Protein AF-A0A3L6SNG3-F1 (afdb_monomer)

Organism: Panicum miliaceum (NCBI:txid4540)

Radius of gyration: 25.59 Å; Cα contacts (8 Å, |Δi|>4): 144; chains: 1; bounding box: 70×50×55 Å

Foldseek 3Di:
DDPPDDVVVVVVVVVVVVVVPPPPPPPPWWWKKFQFAPPCCVPVVVVVVVVVPVWDKDFPDADPVRRITTIGGDPVCQVVLCPRPGGPDIDTDDDDDDDCPDDPVVVVQDDPNDGDPVVVVDPPDPDDDDDDDDPDDDCPDPVNAQVVHDDDDPDPDDPDCDPNPPDDGHD

Secondary structure (DSSP, 8-state):
----SHHHHHHHHHHHHHHHT-------EEEEEEEE-SS-TTSHHHHHHHHHTT--EEEEEEETTTTEEEEEEEGGGHHHHHHSTTEEEEEE--PPPP--S-SHHHHT-EETTEE-HHHHTS--SSS------SS---TTSGGG--TT----TT-------TT-TT-----

InterPro domains:
  IPR036852 Peptidase S8/S53 domain superfamily [G3DSA:3.40.50.200] (100-171)
  IPR036852 Peptidase S8/S53 domain superfamily [SSF52743] (62-147)
  IPR045051 Subtilisin-like protease [PTHR10795] (61-171)

Sequence (171 aa):
MGWRGAGRVFLLALVLLLALQTPAAADKKATALPFLSPFRLLDRHALRSIYACSINFRIMYEFSVIRGLALQIDEGVLTLLQRLPGVLRVIPGSLLRLRTTRSWEFLGLVENGRETPAWSSAKLDADTIIGNIDTGVWPESQSFQDDGLGVPTGWRGVCDRGSDPTFRCNK

Nearest PDB structures (foldseek):
  3a3n-assembly1_B  TM=7.405E-01  e=2.930E-02  Thermococcus kodakarensis
  3cnq-assembly1_P  TM=6.948E-01  e=6.904E-02  Bacillus amyloliquefaciens
  1spb-assembly1_P  TM=7.219E-01  e=1.273E-01  Bacillus amyloliquefaciens
  1scj-assembly1_B  TM=7.326E-01  e=1.439E-01  Bacillus subtilis
  3whi-assembly1_A  TM=7.546E-01  e=5.882E-01  Bacillus subtilis subsp. subtilis str. 168

Solvent-accessible surface area (backbone atoms only — not comparable to full-atom values): 11270 Å² total; per-residue (Å²): 137,85,88,86,64,63,70,63,55,51,50,51,52,49,53,50,51,54,65,68,60,57,73,80,66,63,74,78,50,42,34,36,37,40,30,50,42,92,70,67,69,87,36,72,62,54,52,43,52,54,67,68,41,93,61,70,66,43,82,76,46,76,40,76,93,75,38,30,38,34,31,40,28,46,60,89,47,55,70,57,54,57,67,37,88,49,40,75,46,66,44,77,62,74,91,82,76,90,80,89,86,68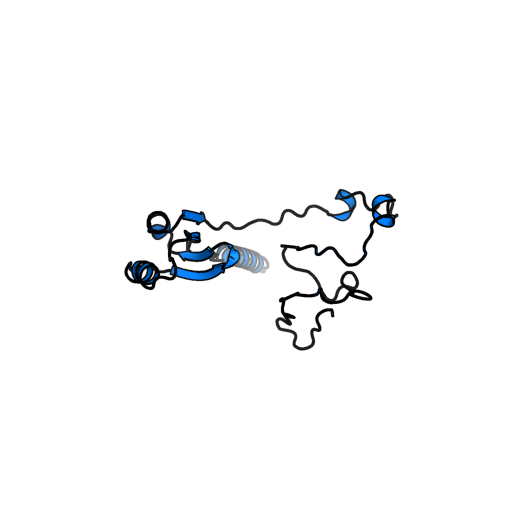,67,61,74,72,65,59,40,49,56,98,92,36,76,28,72,75,48,77,68,48,81,85,64,96,85,77,86,84,86,82,91,72,100,74,80,68,74,87,42,77,92,58,65,47,87,96,55,63,71,59,94,83,70,82,80,76,85,81,43,85,90,42,91,84,61,75,71,82,85

Mean predicted aligned error: 14.33 Å

pLDDT: mean 74.69, std 12.97, range [43.03, 89.62]

Structure (mmCIF, N/CA/C/O backbone):
data_AF-A0A3L6SNG3-F1
#
_entry.id   AF-A0A3L6SNG3-F1
#
loop_
_atom_site.group_PDB
_atom_site.id
_atom_site.type_symbol
_atom_site.label_atom_id
_atom_site.label_alt_id
_atom_site.label_comp_id
_atom_site.label_asym_id
_atom_site.label_entity_id
_atom_site.label_seq_id
_atom_site.pdbx_PDB_ins_code
_atom_site.Cartn_x
_atom_site.Cartn_y
_atom_site.Cartn_z
_atom_site.occupancy
_atom_site.B_iso_or_equiv
_atom_site.auth_seq_id
_atom_site.auth_comp_id
_atom_site.auth_asym_id
_atom_site.auth_atom_id
_atom_site.pdbx_PDB_model_num
ATOM 1 N N . MET A 1 1 ? 44.066 35.737 28.499 1.00 43.22 1 MET A N 1
ATOM 2 C CA . MET A 1 1 ? 43.764 34.386 27.974 1.00 43.22 1 MET A CA 1
ATOM 3 C C . MET A 1 1 ? 42.329 34.348 27.468 1.00 43.22 1 MET A C 1
ATOM 5 O O . MET A 1 1 ? 41.416 34.553 28.254 1.00 43.22 1 MET A O 1
ATOM 9 N N . GLY A 1 2 ? 42.131 34.166 26.160 1.00 46.47 2 GLY A N 1
ATOM 10 C CA . GLY A 1 2 ? 40.808 34.173 25.529 1.00 46.47 2 GLY A CA 1
ATOM 11 C C . GLY A 1 2 ? 40.109 32.816 25.622 1.00 46.47 2 GLY A C 1
ATOM 12 O O . GLY A 1 2 ? 40.636 31.810 25.153 1.00 46.47 2 GLY A O 1
ATOM 13 N N . TRP A 1 3 ? 38.906 32.805 26.195 1.00 47.78 3 TRP A N 1
ATOM 14 C CA . TRP A 1 3 ? 37.970 31.679 26.178 1.00 47.78 3 TRP A CA 1
ATOM 15 C C . TRP A 1 3 ? 37.492 31.404 24.739 1.00 47.78 3 TRP A C 1
ATOM 17 O O . TRP A 1 3 ? 36.483 31.938 24.290 1.00 47.78 3 TRP A O 1
ATOM 27 N N . ARG A 1 4 ? 38.230 30.580 23.985 1.00 54.00 4 ARG A N 1
ATOM 28 C CA . ARG A 1 4 ? 37.871 30.161 22.610 1.00 54.00 4 ARG A CA 1
ATOM 29 C C . ARG A 1 4 ? 37.284 28.741 22.511 1.00 54.00 4 ARG A C 1
ATOM 31 O O . ARG A 1 4 ? 37.159 28.219 21.411 1.00 54.00 4 ARG A O 1
ATOM 38 N N . GLY A 1 5 ? 36.902 28.115 23.630 1.00 55.78 5 GLY A N 1
ATOM 39 C CA . GLY A 1 5 ? 36.452 26.710 23.653 1.00 55.78 5 GLY A CA 1
ATOM 40 C C . GLY A 1 5 ? 35.002 26.454 24.085 1.00 55.78 5 GLY A C 1
ATOM 41 O O . GLY A 1 5 ? 34.424 25.447 23.690 1.00 55.78 5 GLY A O 1
ATOM 42 N N . ALA A 1 6 ? 34.385 27.352 24.859 1.00 55.81 6 ALA A N 1
ATOM 43 C CA . ALA A 1 6 ? 33.119 27.045 25.537 1.00 55.81 6 ALA A CA 1
ATOM 44 C C . ALA A 1 6 ? 31.895 27.021 24.601 1.00 55.81 6 ALA A C 1
ATOM 46 O O . ALA A 1 6 ? 31.001 26.197 24.775 1.00 55.81 6 ALA A O 1
ATOM 47 N N . GLY A 1 7 ? 31.871 27.872 23.568 1.00 57.38 7 GLY A N 1
ATOM 48 C CA . GLY A 1 7 ? 30.711 28.001 22.676 1.00 57.38 7 GLY A CA 1
ATOM 49 C C . GLY A 1 7 ? 30.435 26.761 21.819 1.00 57.38 7 GLY A C 1
ATOM 50 O O . GLY A 1 7 ? 29.279 26.435 21.570 1.00 57.38 7 GLY A O 1
ATOM 51 N N . ARG A 1 8 ? 31.478 26.025 21.408 1.00 59.28 8 ARG A N 1
ATOM 52 C CA . ARG A 1 8 ? 31.324 24.810 20.585 1.00 59.28 8 ARG A CA 1
ATOM 53 C C . ARG A 1 8 ? 30.808 23.619 21.389 1.00 59.28 8 ARG A C 1
ATOM 55 O O . ARG A 1 8 ? 30.008 22.847 20.873 1.00 59.28 8 ARG A O 1
ATOM 62 N N . VAL A 1 9 ? 31.225 23.504 22.649 1.00 68.56 9 VAL A N 1
ATOM 63 C CA . VAL A 1 9 ? 30.727 22.467 23.565 1.00 68.56 9 VAL A CA 1
ATOM 64 C C . VAL A 1 9 ? 29.266 22.738 23.924 1.00 68.56 9 VAL A C 1
ATOM 66 O O . VAL A 1 9 ? 28.457 21.817 23.898 1.00 68.56 9 VAL A O 1
ATOM 69 N N . PHE A 1 10 ? 28.903 24.005 24.153 1.00 66.81 10 PHE A N 1
ATOM 70 C CA . PHE A 1 10 ? 27.511 24.399 24.388 1.00 66.81 10 PHE A CA 1
ATOM 71 C C . PHE A 1 10 ? 26.606 24.147 23.176 1.00 66.81 10 PHE A C 1
ATOM 73 O O . PHE A 1 10 ? 25.503 23.641 23.344 1.00 66.81 10 PHE A O 1
ATOM 80 N N . LEU A 1 11 ? 27.073 24.443 21.958 1.00 70.06 11 LEU A N 1
ATOM 81 C CA . LEU A 1 11 ? 26.318 24.173 20.729 1.00 70.06 11 LEU A CA 1
ATOM 82 C C . LEU A 1 11 ? 26.123 22.673 20.481 1.00 70.06 11 LEU A C 1
ATOM 84 O O . LEU A 1 11 ? 25.018 22.264 20.1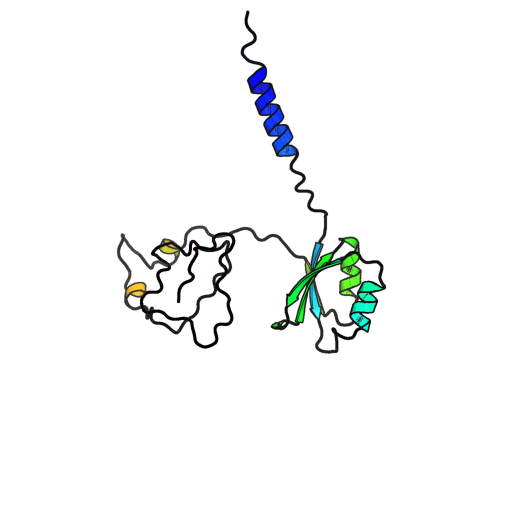45 1.00 70.06 11 LEU A O 1
ATOM 88 N N . LEU A 1 12 ? 27.151 21.845 20.692 1.00 70.88 12 LEU A N 1
ATOM 89 C CA . LEU A 1 12 ? 27.018 20.389 20.574 1.00 70.88 12 LEU A CA 1
ATOM 90 C C . LEU A 1 12 ? 26.086 19.812 21.643 1.00 70.88 12 LEU A C 1
ATOM 92 O O . LEU A 1 12 ? 25.253 18.969 21.322 1.00 70.88 12 LEU A O 1
ATOM 96 N N . ALA A 1 13 ? 26.177 20.294 22.886 1.00 71.75 13 ALA A N 1
ATOM 97 C CA . ALA A 1 13 ? 25.279 19.888 23.961 1.00 71.75 13 ALA A CA 1
ATOM 98 C C . ALA A 1 13 ? 23.827 20.307 23.683 1.00 71.75 13 ALA A C 1
ATOM 100 O O . ALA A 1 13 ? 22.924 19.508 23.905 1.00 71.75 13 ALA A O 1
ATOM 101 N N . LEU A 1 14 ? 23.599 21.508 23.138 1.00 71.25 14 LEU A N 1
ATOM 102 C CA . LEU A 1 14 ? 22.274 21.993 22.746 1.00 71.25 14 LEU A CA 1
ATOM 103 C C . LEU A 1 14 ? 21.706 21.206 21.558 1.00 71.25 14 LEU A C 1
ATOM 105 O O . LEU A 1 14 ? 20.537 20.846 21.585 1.00 71.25 14 LEU A O 1
ATOM 109 N N . VAL A 1 15 ? 22.518 20.887 20.544 1.00 71.44 15 VAL A N 1
ATOM 110 C CA . VAL A 1 15 ? 22.099 20.045 19.407 1.00 71.44 15 VAL A CA 1
ATOM 111 C C . VAL A 1 15 ? 21.770 18.624 19.868 1.00 71.44 15 VAL A C 1
ATOM 113 O O . VAL A 1 15 ? 20.766 18.072 19.432 1.00 71.44 15 VAL A O 1
ATOM 116 N N . LEU A 1 16 ? 22.549 18.048 20.790 1.00 67.50 16 LEU A N 1
ATOM 117 C CA . LEU A 1 16 ? 22.234 16.758 21.413 1.00 67.50 16 LEU A CA 1
ATOM 118 C C . LEU A 1 16 ? 20.952 16.828 22.252 1.00 67.50 16 LEU A C 1
ATOM 120 O O . LEU A 1 16 ? 20.113 15.944 22.122 1.00 67.50 16 LEU A O 1
ATOM 124 N N . LEU A 1 17 ? 20.757 17.881 23.052 1.00 65.94 17 LEU A N 1
ATOM 125 C CA . LEU A 1 17 ? 19.530 18.102 23.829 1.00 65.94 17 LEU A CA 1
ATOM 126 C C . LEU A 1 17 ? 18.298 18.287 22.934 1.00 65.94 17 LEU A C 1
ATOM 128 O O . LEU A 1 17 ? 17.254 17.720 23.233 1.00 65.94 17 LEU A O 1
ATOM 132 N N . LEU A 1 18 ? 18.419 19.015 21.822 1.00 61.03 18 LEU A N 1
ATOM 133 C CA . LEU A 1 18 ? 17.343 19.190 20.841 1.00 61.03 18 LEU A CA 1
ATOM 134 C C . LEU A 1 18 ? 17.076 17.901 20.045 1.00 61.03 18 LEU A C 1
ATOM 136 O O . LEU A 1 18 ? 15.922 17.595 19.762 1.00 61.03 18 LEU A O 1
ATOM 140 N N . ALA A 1 19 ? 18.106 17.104 19.742 1.00 57.72 19 ALA A N 1
ATOM 141 C CA . ALA A 1 19 ? 17.947 15.783 19.125 1.00 57.72 19 ALA A CA 1
ATOM 142 C C . ALA A 1 19 ? 17.301 14.761 20.085 1.00 57.72 19 ALA A C 1
ATOM 144 O O . ALA A 1 19 ? 16.520 13.914 19.651 1.00 57.72 19 ALA A O 1
ATOM 145 N N . LEU A 1 20 ? 17.577 14.873 21.391 1.00 54.06 20 LEU A N 1
ATOM 146 C CA . LEU A 1 20 ? 16.922 14.112 22.465 1.00 54.06 20 LEU A CA 1
ATOM 147 C C . LEU A 1 20 ? 15.484 14.588 22.734 1.00 54.06 20 LEU A C 1
ATOM 149 O O . LEU A 1 20 ? 14.672 13.818 23.238 1.00 54.06 20 LEU A O 1
ATOM 153 N N . GLN A 1 21 ? 15.157 15.834 22.379 1.00 49.00 21 GLN A N 1
ATOM 154 C CA . GLN A 1 21 ? 13.825 16.433 22.490 1.00 49.00 21 GLN A CA 1
ATOM 155 C C . GLN A 1 21 ? 13.025 16.365 21.186 1.00 49.00 21 GLN A C 1
ATOM 157 O O . GLN A 1 21 ? 12.179 17.220 20.940 1.00 49.00 21 GLN A O 1
ATOM 162 N N . THR A 1 22 ? 13.204 15.330 20.364 1.00 46.47 22 THR A N 1
ATOM 163 C CA . THR A 1 22 ? 12.087 14.946 19.499 1.00 46.47 22 THR A CA 1
ATOM 164 C C . THR A 1 22 ? 11.093 14.182 20.369 1.00 46.47 22 THR A C 1
ATOM 166 O O . THR A 1 22 ? 11.325 13.011 20.678 1.00 46.47 22 THR A O 1
ATOM 169 N N . PRO A 1 23 ? 9.946 14.762 20.775 1.00 44.84 23 PRO A N 1
ATOM 170 C CA . PRO A 1 23 ? 8.809 13.918 21.018 1.00 44.84 23 PRO A CA 1
ATOM 171 C C . PRO A 1 23 ? 8.413 13.368 19.643 1.00 44.84 23 PRO A C 1
ATOM 173 O O . PRO A 1 23 ? 7.468 13.823 19.015 1.00 44.84 23 PRO A O 1
ATOM 176 N N . ALA A 1 24 ? 9.042 12.264 19.250 1.00 43.03 24 ALA A N 1
ATOM 177 C CA . ALA A 1 24 ? 8.280 11.170 18.668 1.00 43.03 24 ALA A CA 1
ATOM 178 C C . ALA A 1 24 ? 7.392 10.526 19.758 1.00 43.03 24 ALA A C 1
ATOM 180 O O . ALA A 1 24 ? 7.166 9.323 19.768 1.00 43.03 24 ALA A O 1
ATOM 181 N N . ALA A 1 25 ? 6.857 11.320 20.691 1.00 44.97 25 ALA A N 1
ATOM 182 C CA . ALA A 1 25 ? 5.599 11.030 21.333 1.00 44.97 25 ALA A CA 1
ATOM 183 C C . ALA A 1 25 ? 4.524 11.332 20.285 1.00 44.97 25 ALA A C 1
ATOM 185 O O . ALA A 1 25 ? 3.778 12.302 20.372 1.00 44.97 25 ALA A O 1
ATOM 186 N N . ALA A 1 26 ? 4.461 10.476 19.262 1.00 48.62 26 ALA A N 1
ATOM 187 C CA . ALA A 1 26 ? 3.152 10.118 18.766 1.00 48.62 26 ALA A CA 1
ATOM 188 C C . ALA A 1 26 ? 2.375 9.700 20.017 1.00 48.62 26 ALA A C 1
ATOM 190 O O . ALA A 1 26 ? 2.868 8.853 20.774 1.00 48.62 26 ALA A O 1
ATOM 191 N N . ASP A 1 27 ? 1.227 10.330 20.279 1.00 46.06 27 ASP A N 1
ATOM 192 C CA . ASP A 1 27 ? 0.258 9.775 21.223 1.00 46.06 27 ASP A CA 1
ATOM 193 C C . ASP A 1 27 ? 0.268 8.258 21.033 1.00 46.06 27 ASP A C 1
ATOM 195 O O . ASP A 1 27 ? 0.231 7.800 19.885 1.00 46.06 27 ASP A O 1
ATOM 199 N N . LYS A 1 28 ? 0.382 7.492 22.125 1.00 50.66 28 LYS A N 1
ATOM 200 C CA . LYS A 1 28 ? 0.373 6.023 22.102 1.00 50.66 28 LYS A CA 1
ATOM 201 C C . LYS A 1 28 ? -1.007 5.533 21.658 1.00 50.66 28 LYS A C 1
ATOM 203 O O . LYS A 1 28 ? -1.791 5.008 22.439 1.00 50.66 28 LYS A O 1
ATOM 208 N N . LYS A 1 29 ? -1.331 5.772 20.397 1.00 62.38 29 LYS A N 1
ATOM 209 C CA . LYS A 1 29 ? -2.553 5.365 19.741 1.00 62.38 29 LYS A CA 1
ATOM 210 C C . LYS A 1 29 ? -2.204 4.120 18.960 1.00 62.38 29 LYS A C 1
ATOM 212 O O . LYS A 1 29 ? -1.377 4.153 18.046 1.00 62.38 29 LYS A O 1
ATOM 217 N N . ALA A 1 30 ? -2.801 3.007 19.357 1.00 67.12 30 ALA A N 1
ATOM 218 C CA . ALA A 1 30 ? -2.665 1.774 18.615 1.00 67.12 30 ALA A CA 1
ATOM 219 C C . ALA A 1 30 ? -3.391 1.948 17.278 1.00 67.12 30 ALA A C 1
ATOM 221 O O . ALA A 1 30 ? -4.499 2.481 17.219 1.00 67.12 30 ALA A O 1
ATOM 222 N N . THR A 1 31 ? -2.757 1.526 16.188 1.00 75.75 31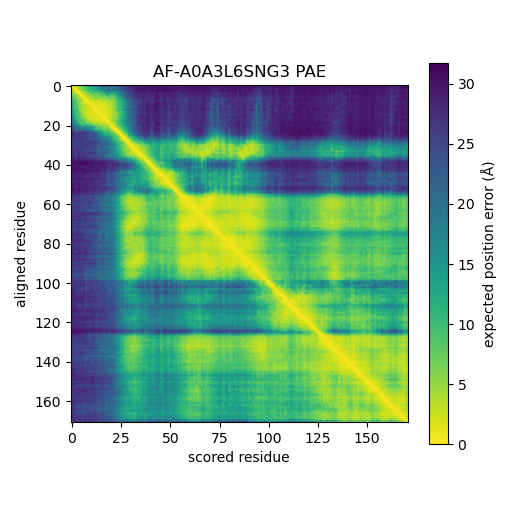 THR A N 1
ATOM 223 C CA . THR A 1 31 ? -3.482 1.346 14.929 1.00 75.75 31 THR A CA 1
ATOM 224 C C . THR A 1 31 ? -4.046 -0.065 14.931 1.00 75.75 31 THR A C 1
ATOM 226 O O . THR A 1 31 ? -3.341 -1.001 15.294 1.00 75.75 31 THR A O 1
ATOM 229 N N . ALA A 1 32 ? -5.310 -0.234 14.578 1.00 77.88 32 ALA A N 1
ATOM 230 C CA . ALA A 1 32 ? -5.993 -1.515 14.613 1.00 77.88 32 ALA A CA 1
ATOM 231 C C . ALA A 1 32 ? -6.752 -1.732 13.307 1.00 77.88 32 ALA A C 1
ATOM 233 O O . ALA A 1 32 ? -7.466 -0.840 12.849 1.00 77.88 32 ALA A O 1
ATOM 234 N N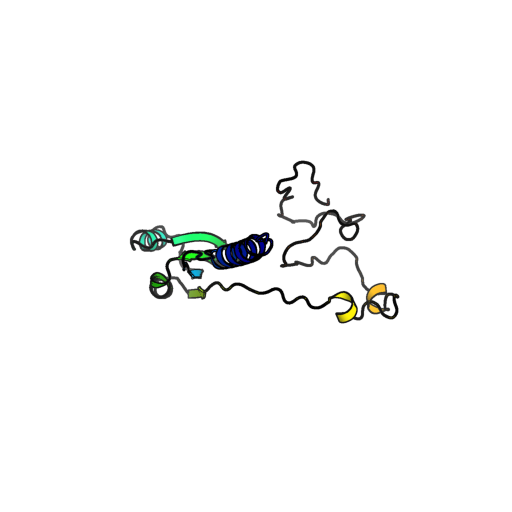 . LEU A 1 33 ? -6.612 -2.926 12.731 1.00 77.31 33 LEU A N 1
ATOM 235 C CA . LEU A 1 33 ? -7.354 -3.340 11.543 1.00 77.31 33 LEU A CA 1
ATOM 236 C C . LEU A 1 33 ? -8.445 -4.358 11.913 1.00 77.31 33 LEU A C 1
ATOM 238 O O . LEU A 1 33 ? -8.131 -5.553 11.973 1.00 77.31 33 LEU A O 1
ATOM 242 N N . PRO A 1 34 ? -9.691 -3.944 12.231 1.00 72.25 34 PRO A N 1
ATOM 243 C CA . PRO A 1 34 ? -10.786 -4.887 12.422 1.00 72.25 34 PRO A CA 1
ATOM 244 C C . PRO A 1 34 ? -11.282 -5.454 11.088 1.00 72.25 34 PRO A C 1
ATOM 246 O O . PRO A 1 34 ? -11.601 -4.702 10.169 1.00 72.25 34 PRO A O 1
ATOM 249 N N . PHE A 1 35 ? -11.405 -6.778 11.013 1.00 76.25 35 PHE A N 1
ATOM 250 C CA . PHE A 1 35 ? -12.085 -7.488 9.925 1.00 76.25 35 PHE A CA 1
ATOM 251 C C . PHE A 1 35 ? -13.521 -7.792 10.312 1.00 76.25 35 PHE A C 1
ATOM 253 O O . PHE A 1 35 ? -13.779 -8.240 11.429 1.00 76.25 35 PHE A O 1
ATOM 260 N N . LEU A 1 36 ? -14.445 -7.572 9.387 1.00 71.06 36 LEU A N 1
ATOM 261 C CA . LEU A 1 36 ? -15.873 -7.546 9.664 1.00 71.06 36 LEU A CA 1
ATOM 262 C C . LEU A 1 36 ? -1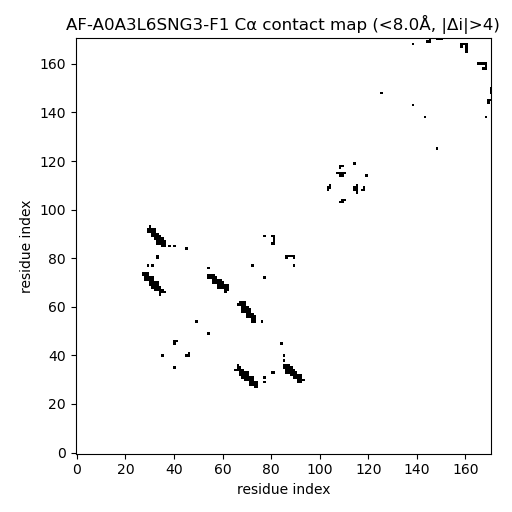6.572 -8.751 9.026 1.00 71.06 36 LEU A C 1
ATOM 264 O O . LEU A 1 36 ? -16.315 -9.110 7.874 1.00 71.06 36 LEU A O 1
ATOM 268 N N . SER A 1 37 ? -17.450 -9.405 9.787 1.00 65.06 37 SER A N 1
ATOM 269 C CA . SER A 1 37 ? -18.218 -10.550 9.290 1.00 65.06 37 SER A CA 1
ATOM 270 C C . SER A 1 37 ? -19.201 -10.128 8.181 1.00 65.06 37 SER A C 1
ATOM 272 O O . SER A 1 37 ? -19.643 -8.977 8.164 1.00 65.06 37 SER A O 1
ATOM 274 N N . PRO A 1 38 ? -19.605 -11.043 7.273 1.00 60.50 38 PRO A N 1
ATOM 275 C CA . PRO A 1 38 ? -20.559 -10.738 6.201 1.00 60.50 38 PRO A CA 1
ATOM 276 C C . PRO A 1 38 ? -21.921 -10.229 6.694 1.00 60.50 38 PRO A C 1
ATOM 278 O O . PRO A 1 38 ? -22.654 -9.600 5.932 1.00 60.50 38 PRO A O 1
ATOM 281 N N . PHE A 1 39 ? -22.277 -10.499 7.951 1.00 54.12 39 PHE A N 1
ATOM 282 C CA . PHE A 1 39 ? -23.527 -10.037 8.533 1.00 54.12 39 PHE A CA 1
ATOM 283 C C . PHE A 1 39 ? -23.398 -8.578 9.000 1.00 54.12 39 PHE A C 1
ATOM 285 O O . PHE A 1 39 ? -22.878 -8.286 10.071 1.00 54.12 39 PHE A O 1
ATOM 292 N N . ARG A 1 40 ? -23.895 -7.677 8.137 1.00 52.69 40 ARG A N 1
ATOM 293 C CA . ARG A 1 40 ? -24.362 -6.299 8.400 1.00 52.69 40 ARG A CA 1
ATOM 294 C C . ARG A 1 40 ? -23.534 -5.465 9.386 1.00 52.69 40 ARG A C 1
ATOM 296 O O . ARG A 1 40 ? -24.040 -5.039 10.418 1.00 52.69 40 ARG A O 1
ATOM 303 N N . LEU A 1 41 ? -22.297 -5.131 9.030 1.00 49.16 41 LEU A N 1
ATOM 304 C CA . LEU A 1 41 ? -21.487 -4.210 9.840 1.00 49.16 41 LEU A CA 1
ATOM 305 C C . LEU A 1 41 ? -21.574 -2.731 9.444 1.00 49.16 41 LEU A C 1
ATOM 307 O O . LEU A 1 41 ? -21.091 -1.868 10.166 1.00 49.16 41 LEU A O 1
ATOM 311 N N . LEU A 1 42 ? -22.313 -2.429 8.379 1.00 53.28 42 LEU A N 1
ATOM 312 C CA . LEU A 1 42 ? -22.848 -1.089 8.136 1.00 53.28 42 LEU A CA 1
ATOM 313 C C . LEU A 1 42 ? -24.324 -1.000 8.543 1.00 53.28 42 LEU A C 1
ATOM 315 O O . LEU A 1 42 ? -25.100 -0.249 7.959 1.00 53.28 42 LEU A O 1
ATOM 319 N N . ASP A 1 43 ? -24.739 -1.777 9.548 1.00 56.47 43 ASP A N 1
ATOM 320 C CA . ASP A 1 43 ? -25.942 -1.417 10.282 1.00 56.47 43 ASP A CA 1
ATOM 321 C C . ASP A 1 43 ? -25.614 -0.218 11.182 1.00 56.47 43 ASP A C 1
ATOM 323 O O . ASP A 1 43 ? -24.599 -0.200 11.887 1.00 56.47 43 ASP A O 1
ATOM 327 N N . ARG A 1 44 ? -26.492 0.789 11.187 1.00 54.19 44 ARG A N 1
ATOM 328 C CA . ARG A 1 44 ? -26.357 2.007 12.004 1.00 54.19 44 ARG A CA 1
ATOM 329 C C . ARG A 1 44 ? -26.163 1.684 13.489 1.00 54.19 44 ARG A C 1
ATOM 331 O O . ARG A 1 44 ? -25.646 2.520 14.222 1.00 54.19 44 ARG A O 1
ATOM 338 N N . HIS A 1 45 ? -26.539 0.480 13.920 1.00 54.94 45 HIS A N 1
ATOM 339 C CA . HIS A 1 45 ? -26.353 -0.046 15.267 1.00 54.94 45 HIS A CA 1
ATOM 340 C C . HIS A 1 45 ? -24.900 -0.362 15.649 1.00 54.94 45 HIS A C 1
ATOM 342 O O . HIS A 1 45 ? -24.514 -0.024 16.763 1.00 54.94 45 HIS A O 1
ATOM 348 N N . ALA A 1 46 ? -24.077 -0.946 14.769 1.00 58.09 46 ALA A N 1
ATOM 349 C CA . ALA A 1 46 ? -22.679 -1.258 15.097 1.00 58.09 46 ALA A CA 1
ATOM 350 C C . ALA A 1 46 ? -21.848 0.025 15.226 1.00 58.09 46 ALA A C 1
ATOM 352 O O . ALA A 1 46 ? -21.153 0.225 16.222 1.00 58.09 46 ALA A O 1
ATOM 353 N N . LEU A 1 47 ? -22.028 0.950 14.276 1.00 58.31 47 LEU A N 1
ATOM 354 C CA . LEU A 1 47 ? -21.478 2.300 14.371 1.00 58.31 47 LEU A CA 1
ATOM 355 C C . LEU A 1 47 ? -22.003 3.009 15.621 1.00 58.31 47 LEU A C 1
ATOM 357 O O . LEU A 1 47 ? -21.202 3.528 16.385 1.00 58.31 47 LEU A O 1
ATOM 361 N N . ARG A 1 48 ? -23.315 2.970 15.908 1.00 56.53 48 ARG A N 1
ATOM 362 C CA . ARG A 1 48 ? -23.867 3.516 17.161 1.00 56.53 48 ARG A CA 1
ATOM 363 C C . ARG A 1 48 ? -23.271 2.880 18.406 1.00 56.53 48 ARG A C 1
ATOM 365 O O . ARG A 1 48 ? -23.093 3.600 19.366 1.00 56.53 48 ARG A O 1
ATOM 372 N N . SER A 1 49 ? -22.964 1.587 18.421 1.00 58.19 49 SER A N 1
ATOM 373 C CA . SER A 1 49 ? -22.352 0.932 19.582 1.00 58.19 49 SER A CA 1
ATOM 374 C C . SER A 1 49 ? -20.904 1.384 19.783 1.00 58.19 49 SER A C 1
ATOM 376 O O . SER A 1 49 ? -20.466 1.551 20.919 1.00 58.19 49 SER A O 1
ATOM 378 N N . ILE A 1 50 ? -20.191 1.639 18.684 1.00 58.47 50 ILE A N 1
ATOM 379 C CA . ILE A 1 50 ? -18.858 2.246 18.684 1.00 58.47 50 ILE A CA 1
ATOM 380 C C . ILE A 1 50 ? -18.925 3.732 19.105 1.00 58.47 50 ILE A C 1
ATOM 382 O O . ILE A 1 50 ? -18.073 4.166 19.866 1.00 58.47 50 ILE A O 1
ATOM 386 N N . TYR A 1 51 ? -19.945 4.489 18.674 1.00 57.31 51 TYR A N 1
ATOM 387 C CA . TYR A 1 51 ? -20.189 5.890 19.069 1.00 57.31 51 TYR A CA 1
ATOM 388 C C . TYR A 1 51 ? -20.786 6.043 20.484 1.00 57.31 51 TYR A C 1
ATOM 390 O O . TYR A 1 51 ? -20.645 7.100 21.091 1.00 57.31 51 TYR A O 1
ATOM 398 N N . ALA A 1 52 ? -21.497 5.032 20.994 1.00 56.50 52 ALA A N 1
ATOM 399 C CA . ALA A 1 52 ? -22.144 5.032 22.312 1.00 56.50 52 ALA A CA 1
ATOM 400 C C . ALA A 1 52 ? -21.188 4.594 23.421 1.00 56.50 52 ALA A C 1
ATOM 402 O O . ALA A 1 52 ? -21.320 5.026 24.564 1.00 56.50 52 ALA A O 1
ATOM 403 N N . CYS A 1 53 ? -20.209 3.752 23.094 1.00 56.78 53 CYS A N 1
ATOM 404 C CA . CYS A 1 53 ? -19.029 3.630 23.925 1.00 56.78 53 CYS A CA 1
ATOM 405 C C . CYS A 1 53 ? -18.246 4.937 23.733 1.00 56.78 53 CYS A C 1
ATOM 407 O O . CYS A 1 53 ? -18.001 5.328 22.599 1.00 56.78 53 CYS A O 1
ATOM 409 N N . SER A 1 54 ? -17.911 5.656 24.805 1.00 61.00 54 SER A N 1
ATOM 410 C CA . SER A 1 54 ? -17.178 6.936 24.756 1.00 61.00 54 SER A CA 1
ATOM 411 C C . SER A 1 54 ? -15.709 6.727 24.347 1.00 61.00 54 SER A C 1
ATOM 413 O O . SER A 1 54 ? -14.782 7.121 25.051 1.00 61.00 54 SER A O 1
ATOM 415 N N . ILE A 1 55 ? -15.501 6.021 23.241 1.00 65.94 55 ILE A N 1
ATOM 416 C CA . ILE A 1 55 ? -14.226 5.615 22.685 1.00 65.94 55 ILE A CA 1
ATOM 417 C C . ILE A 1 55 ? -13.756 6.749 21.785 1.00 65.94 55 ILE A C 1
ATOM 419 O O . ILE A 1 55 ? -14.405 7.068 20.789 1.00 65.94 55 ILE A O 1
ATOM 423 N N . ASN A 1 56 ? -12.591 7.315 22.084 1.00 74.75 56 ASN A N 1
ATOM 424 C CA . ASN A 1 56 ? -11.894 8.131 21.105 1.00 74.75 56 ASN A CA 1
ATOM 425 C C . ASN A 1 56 ? -11.264 7.201 20.063 1.00 74.75 56 ASN A C 1
ATOM 427 O O . ASN A 1 56 ? -10.312 6.471 20.341 1.00 74.75 56 ASN A O 1
ATOM 431 N N . PHE A 1 57 ? -11.814 7.212 18.852 1.00 78.88 57 PHE A N 1
ATOM 432 C CA . PHE A 1 57 ? -11.218 6.553 17.696 1.00 78.88 57 PHE A CA 1
ATOM 433 C C . PHE A 1 57 ? -11.289 7.466 16.476 1.00 78.88 57 PHE A C 1
ATOM 435 O O . PHE A 1 57 ? -12.185 8.300 16.338 1.00 78.88 57 PHE A O 1
ATOM 442 N N . ARG A 1 58 ? -10.345 7.278 15.557 1.00 83.00 58 ARG A N 1
ATOM 443 C CA . ARG A 1 58 ? -10.341 7.918 14.243 1.00 83.00 58 ARG A CA 1
ATOM 444 C C . ARG A 1 58 ? -10.264 6.842 13.173 1.00 83.00 58 ARG A C 1
ATOM 446 O O . ARG A 1 58 ? -9.342 6.032 13.176 1.00 83.00 58 ARG A O 1
ATOM 453 N N . ILE A 1 59 ? -11.212 6.853 12.243 1.00 83.81 59 ILE A N 1
ATOM 454 C CA . ILE A 1 59 ? -11.145 6.011 11.047 1.00 83.81 59 ILE A CA 1
ATOM 455 C C . ILE A 1 59 ? -10.093 6.620 10.115 1.00 83.81 59 ILE A C 1
ATOM 457 O O . ILE A 1 59 ? -10.218 7.771 9.701 1.00 83.81 59 ILE A O 1
ATOM 461 N N . MET A 1 60 ? -9.035 5.866 9.835 1.00 88.25 60 MET A N 1
ATOM 462 C CA . MET A 1 60 ? -7.971 6.246 8.904 1.00 88.25 60 MET A CA 1
ATOM 463 C C . MET A 1 60 ? -8.289 5.796 7.481 1.00 88.25 60 MET A C 1
ATOM 465 O O . MET A 1 60 ? -8.018 6.527 6.534 1.00 88.25 60 MET A O 1
ATOM 469 N N . TYR A 1 61 ? -8.845 4.591 7.334 1.00 86.81 61 TYR A N 1
ATOM 470 C CA . TYR A 1 61 ? -9.154 4.007 6.032 1.00 86.81 61 TYR A CA 1
ATOM 471 C C . TYR A 1 61 ? -10.265 2.955 6.136 1.00 86.81 61 TYR A C 1
ATOM 473 O O . TYR A 1 61 ? -10.415 2.311 7.176 1.00 86.81 61 TYR A O 1
ATOM 481 N N . GLU A 1 62 ? -11.005 2.745 5.049 1.00 86.56 62 GLU A N 1
ATOM 482 C CA . GLU A 1 62 ? -11.986 1.669 4.896 1.00 86.56 62 GLU A CA 1
ATOM 483 C C . GLU A 1 62 ? -11.621 0.798 3.690 1.00 86.56 62 GLU A C 1
ATOM 485 O O . GLU A 1 62 ? -11.576 1.254 2.550 1.00 86.56 62 GLU A O 1
ATOM 490 N N . PHE A 1 63 ? -11.366 -0.481 3.946 1.00 86.19 63 PHE A N 1
ATOM 491 C CA . PHE A 1 63 ? -11.042 -1.470 2.931 1.00 86.19 63 PHE A CA 1
ATOM 492 C C . PHE A 1 63 ? -12.298 -2.249 2.538 1.00 86.19 63 PHE A C 1
ATOM 494 O O . PHE A 1 63 ? -12.642 -3.254 3.164 1.00 86.19 63 PHE A O 1
ATOM 501 N N . SER A 1 64 ? -12.964 -1.827 1.465 1.00 82.50 64 SER A N 1
ATOM 502 C CA . SER A 1 64 ? -14.192 -2.473 0.978 1.00 82.50 64 SER A CA 1
ATOM 503 C C . SER A 1 64 ? -13.980 -3.934 0.555 1.00 82.50 64 SER A C 1
ATOM 505 O O . SER A 1 64 ? -14.762 -4.805 0.932 1.00 82.50 64 SER A O 1
ATOM 507 N N . VAL A 1 65 ? -12.887 -4.226 -0.163 1.00 85.81 65 VAL A N 1
ATOM 508 C CA . VAL A 1 65 ? -12.589 -5.559 -0.730 1.00 85.81 65 VAL A CA 1
ATOM 509 C C . VAL A 1 65 ? -12.412 -6.624 0.354 1.00 85.81 65 VAL A C 1
ATOM 511 O O . VAL A 1 65 ? -12.946 -7.725 0.244 1.00 85.81 65 VAL A O 1
ATOM 514 N N . ILE A 1 66 ? -11.689 -6.290 1.424 1.00 84.38 66 ILE A N 1
ATOM 515 C CA . ILE A 1 66 ? -11.423 -7.206 2.545 1.00 84.38 66 ILE A CA 1
ATOM 516 C C . ILE A 1 66 ? -12.370 -6.989 3.732 1.00 84.38 66 ILE A C 1
ATOM 518 O O . ILE A 1 66 ? -12.226 -7.666 4.748 1.00 84.38 66 ILE A O 1
ATOM 522 N N . ARG A 1 67 ? -13.339 -6.068 3.610 1.00 84.12 67 ARG A N 1
ATOM 523 C CA . ARG A 1 67 ? -14.261 -5.649 4.683 1.00 84.12 67 ARG A CA 1
ATOM 524 C C . ARG A 1 67 ? -13.513 -5.335 5.979 1.00 84.12 67 ARG A C 1
ATOM 526 O O . ARG A 1 67 ? -13.768 -5.934 7.026 1.00 84.12 67 ARG A O 1
ATOM 533 N N . GLY A 1 68 ? -12.550 -4.428 5.870 1.00 87.19 68 GLY A N 1
ATOM 534 C CA . GLY A 1 68 ? -11.702 -4.000 6.976 1.00 87.19 68 GLY A CA 1
ATOM 535 C C . GLY A 1 68 ? -11.785 -2.499 7.218 1.00 87.19 68 GLY A C 1
ATOM 536 O O . GLY A 1 68 ? -12.056 -1.735 6.298 1.00 87.19 68 GLY A O 1
ATOM 537 N N . LEU A 1 69 ? -11.500 -2.061 8.440 1.00 88.19 69 LEU A N 1
ATOM 538 C CA . LEU A 1 69 ? -11.244 -0.648 8.750 1.00 88.19 69 LEU A CA 1
ATOM 539 C C . LEU A 1 69 ? -9.806 -0.508 9.233 1.00 88.19 69 LEU A C 1
ATOM 541 O O . LEU A 1 69 ? -9.293 -1.445 9.821 1.00 88.19 69 LEU A O 1
ATOM 545 N N . ALA A 1 70 ? -9.166 0.638 9.024 1.00 89.62 70 ALA A N 1
ATOM 546 C CA . ALA A 1 70 ? -7.988 1.058 9.776 1.00 89.62 70 ALA A CA 1
ATOM 547 C C . ALA A 1 70 ? -8.418 2.110 10.784 1.00 89.62 70 ALA A C 1
ATOM 549 O O . ALA A 1 70 ? -8.923 3.166 10.404 1.00 89.62 70 ALA A O 1
ATOM 550 N N . LEU A 1 71 ? -8.227 1.816 12.063 1.00 87.38 71 LEU A N 1
ATOM 551 C CA . LEU A 1 71 ? -8.605 2.690 13.160 1.00 87.38 71 LEU A CA 1
ATOM 552 C C . LEU A 1 71 ? -7.359 3.125 13.914 1.00 87.38 71 LEU A C 1
ATOM 554 O O . LEU A 1 71 ? -6.516 2.296 14.243 1.00 87.38 71 LEU A O 1
ATOM 558 N N . GLN A 1 72 ? -7.282 4.405 14.242 1.00 87.56 72 GLN A N 1
ATOM 559 C CA . GLN A 1 72 ? -6.409 4.911 15.289 1.00 87.56 72 GLN A CA 1
ATOM 560 C C . GLN A 1 72 ? -7.222 4.960 16.586 1.00 87.56 72 GLN A C 1
ATOM 562 O O . GLN A 1 72 ? -8.265 5.615 16.624 1.00 87.56 72 GLN A O 1
ATOM 567 N N . ILE A 1 73 ? -6.775 4.250 17.620 1.00 84.50 73 ILE A N 1
ATOM 568 C CA . ILE A 1 73 ? -7.510 4.046 18.878 1.00 84.50 73 ILE A CA 1
ATOM 569 C C . ILE A 1 73 ? -6.596 4.243 20.085 1.00 84.50 73 ILE A C 1
ATOM 571 O O . ILE A 1 73 ? -5.382 4.071 19.978 1.00 84.50 73 ILE A O 1
ATOM 575 N N . ASP A 1 74 ? -7.175 4.523 21.248 1.00 83.00 74 ASP A N 1
ATOM 576 C CA . ASP A 1 74 ? -6.438 4.465 22.511 1.00 83.00 74 ASP A CA 1
ATOM 577 C C . ASP A 1 74 ? -6.127 3.005 22.896 1.00 83.00 74 ASP A C 1
ATOM 579 O O . ASP A 1 74 ? -6.919 2.092 22.648 1.00 83.00 74 ASP A O 1
ATOM 583 N N . GLU A 1 75 ? -4.973 2.763 23.525 1.00 76.06 75 GLU A N 1
ATOM 584 C CA . GLU A 1 75 ? -4.479 1.408 23.833 1.00 76.06 75 GLU A CA 1
ATOM 585 C C . GLU A 1 75 ? -5.472 0.575 24.672 1.00 76.06 75 GLU A C 1
ATOM 587 O O . GLU A 1 75 ? -5.675 -0.613 24.413 1.00 76.06 75 GLU A O 1
ATOM 592 N N . GLY A 1 76 ? -6.177 1.212 25.615 1.00 76.94 76 GLY A N 1
ATOM 593 C CA . GLY A 1 76 ? -7.160 0.557 26.489 1.00 76.94 76 GLY A CA 1
ATOM 594 C C . GLY A 1 76 ? -8.422 0.041 25.783 1.00 76.94 76 GLY A C 1
ATOM 595 O O . GLY A 1 76 ? -9.194 -0.712 26.372 1.00 76.94 76 GLY A O 1
ATOM 596 N N . VAL A 1 77 ? -8.637 0.417 24.521 1.00 78.94 77 VAL A N 1
ATOM 597 C CA . VAL A 1 77 ? -9.849 0.101 23.747 1.00 78.94 77 VAL A CA 1
ATOM 598 C C . VAL A 1 77 ? -9.696 -1.201 22.949 1.00 78.94 77 VAL A C 1
ATOM 600 O O . VAL A 1 77 ? -10.687 -1.807 22.534 1.00 78.94 77 VAL A O 1
ATOM 603 N N . LEU A 1 78 ? -8.464 -1.681 22.754 1.00 82.12 78 LEU A N 1
ATOM 604 C CA . LEU A 1 78 ? -8.167 -2.806 21.865 1.00 82.12 78 LEU A CA 1
ATOM 605 C C . LEU A 1 78 ? -8.963 -4.077 22.211 1.00 82.12 78 LEU A C 1
ATOM 607 O O . LEU A 1 78 ? -9.535 -4.718 21.328 1.00 82.12 78 LEU A O 1
ATOM 611 N N . THR A 1 79 ? -9.031 -4.425 23.497 1.00 82.62 79 THR A N 1
ATOM 612 C CA . THR A 1 79 ? -9.733 -5.626 23.981 1.00 82.62 79 THR A CA 1
ATOM 613 C C . THR A 1 79 ? -11.250 -5.515 23.849 1.00 82.62 79 THR A C 1
ATOM 615 O O . THR A 1 79 ? -11.921 -6.525 23.637 1.00 82.62 79 THR A O 1
ATOM 618 N N . LEU A 1 80 ? -11.799 -4.299 23.931 1.00 79.88 80 LEU A N 1
ATOM 619 C CA . LEU A 1 80 ? -13.224 -4.046 23.717 1.00 79.88 80 LEU A CA 1
ATOM 620 C C . LEU A 1 80 ? -13.592 -4.280 22.252 1.00 79.88 80 LEU A C 1
ATOM 622 O O . LEU A 1 80 ? -14.553 -4.995 21.978 1.00 79.88 80 LEU A O 1
ATOM 626 N N . LEU A 1 81 ? -12.788 -3.765 21.315 1.00 80.12 81 LEU A N 1
ATOM 627 C CA . LEU A 1 81 ? -13.015 -3.957 19.877 1.00 80.12 81 LEU A CA 1
ATOM 628 C C . LEU A 1 81 ? -12.990 -5.431 19.477 1.00 80.12 81 LEU A C 1
ATOM 630 O O . LEU A 1 81 ? -13.815 -5.859 18.679 1.00 80.12 81 LEU A O 1
ATOM 634 N N . GLN A 1 82 ? -12.083 -6.218 20.058 1.00 83.31 82 GLN A N 1
ATOM 635 C CA . GLN A 1 82 ? -12.001 -7.661 19.805 1.00 83.31 82 GLN A CA 1
ATOM 636 C C . GLN A 1 82 ? -13.262 -8.428 20.226 1.00 83.31 82 GLN A C 1
ATOM 638 O O . GLN A 1 82 ? -13.508 -9.515 19.713 1.00 83.31 82 GLN A O 1
ATOM 643 N N . ARG A 1 83 ? -14.047 -7.884 21.163 1.00 83.31 83 ARG A N 1
ATOM 644 C CA . ARG A 1 83 ? -15.280 -8.499 21.676 1.00 83.31 83 ARG A CA 1
ATOM 645 C C . ARG A 1 83 ? -16.540 -7.978 20.992 1.00 83.31 83 ARG A C 1
ATOM 647 O O . ARG A 1 83 ? -17.624 -8.484 21.278 1.00 83.31 83 ARG A O 1
ATOM 654 N N . LEU A 1 84 ? -16.428 -6.962 20.135 1.00 78.06 84 LEU A N 1
ATOM 655 C CA . LEU A 1 84 ? -17.593 -6.396 19.470 1.00 78.06 84 LEU A CA 1
ATOM 656 C C . LEU A 1 84 ? -18.219 -7.424 18.516 1.00 78.06 84 LEU A C 1
ATOM 658 O O . LEU A 1 84 ? -17.505 -8.027 17.708 1.00 78.06 84 LEU A O 1
ATOM 662 N N . PRO A 1 85 ? -19.553 -7.598 18.554 1.00 77.62 85 PRO A N 1
ATOM 663 C CA . PRO A 1 85 ? -20.250 -8.446 17.601 1.00 77.62 85 PRO A CA 1
ATOM 664 C C . PRO A 1 85 ? -19.903 -8.067 16.158 1.00 77.62 85 PRO A C 1
ATOM 666 O O . PRO A 1 85 ? -19.969 -6.903 15.766 1.00 77.62 85 PRO A O 1
ATOM 669 N N . GLY A 1 86 ? -19.525 -9.071 15.370 1.00 77.88 86 GLY A N 1
ATOM 670 C CA . GLY A 1 86 ? -19.164 -8.910 13.965 1.00 77.88 86 GLY A CA 1
ATOM 671 C C . GLY A 1 86 ? -17.692 -8.570 13.705 1.00 77.88 86 GLY A C 1
ATOM 672 O O . GLY A 1 86 ? -17.273 -8.673 12.551 1.00 77.88 86 GLY A O 1
ATOM 673 N N . VAL A 1 87 ? -16.890 -8.252 14.728 1.00 81.94 87 VAL A N 1
ATO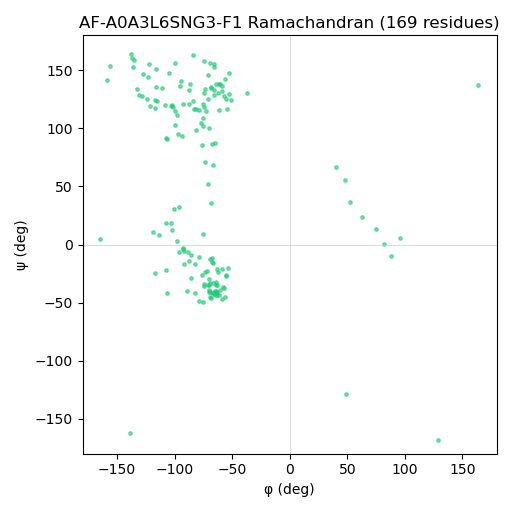M 674 C CA . VAL A 1 87 ? -15.428 -8.171 14.590 1.00 81.94 87 VAL A CA 1
ATOM 675 C C . VAL A 1 87 ? -14.846 -9.584 14.615 1.00 81.94 87 VAL A C 1
ATOM 677 O O . VAL A 1 87 ? -14.946 -10.302 15.603 1.00 81.94 87 VAL A O 1
ATOM 680 N N . LEU A 1 88 ? -14.234 -9.993 13.506 1.00 87.00 88 LEU A N 1
ATOM 681 C CA . LEU A 1 88 ? -13.600 -11.302 13.341 1.00 87.00 88 LEU A CA 1
ATOM 682 C C . LEU A 1 88 ? -12.189 -11.330 13.927 1.00 87.00 88 LEU A C 1
ATOM 684 O O . LEU A 1 88 ? -11.766 -12.315 14.526 1.00 87.00 88 LEU A O 1
ATOM 688 N N . ARG A 1 89 ? -11.429 -10.259 13.694 1.00 86.62 89 ARG A N 1
ATO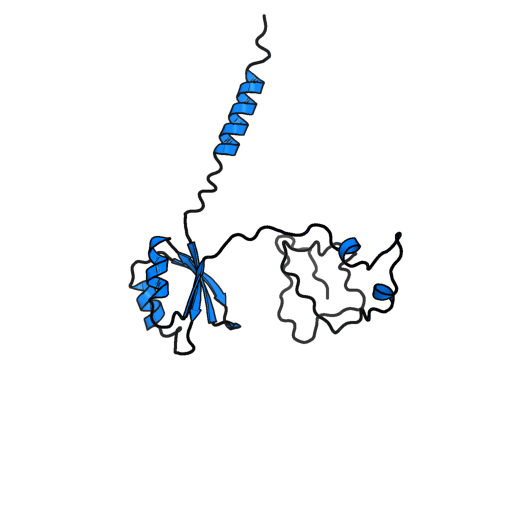M 689 C CA . ARG A 1 89 ? -10.032 -10.151 14.110 1.00 86.62 89 ARG A CA 1
ATOM 690 C C . ARG A 1 89 ? -9.634 -8.695 14.184 1.00 86.62 89 ARG A C 1
ATOM 692 O O . ARG A 1 89 ? -10.004 -7.928 13.304 1.00 86.62 89 ARG A O 1
ATOM 699 N N . VAL A 1 90 ? -8.826 -8.357 15.182 1.00 87.12 90 VAL A N 1
ATOM 700 C CA . VAL A 1 90 ? -8.142 -7.068 15.273 1.00 87.12 90 VAL A CA 1
ATOM 701 C C . VAL A 1 90 ? -6.643 -7.313 15.177 1.00 87.12 90 VAL A C 1
ATOM 703 O O . VAL A 1 90 ? -6.097 -8.090 15.961 1.00 87.12 90 VAL A O 1
ATOM 706 N N . ILE A 1 91 ? -5.986 -6.678 14.207 1.00 87.62 91 ILE A N 1
ATOM 707 C CA . ILE A 1 91 ? -4.533 -6.771 14.017 1.00 87.62 91 ILE A CA 1
ATOM 708 C C . ILE A 1 91 ? -3.898 -5.438 14.432 1.00 87.62 91 ILE A C 1
ATOM 710 O O . ILE A 1 91 ? -4.250 -4.417 13.836 1.00 87.62 91 ILE A O 1
ATOM 714 N N . PRO A 1 92 ? -2.990 -5.425 15.427 1.00 86.19 92 PRO A N 1
ATOM 715 C CA . PRO A 1 92 ? -2.212 -4.237 15.756 1.00 86.19 92 PRO A CA 1
ATOM 716 C C . PRO A 1 92 ? -1.324 -3.827 14.579 1.00 86.19 92 PRO A C 1
ATOM 718 O O . PRO A 1 92 ? -0.598 -4.648 14.017 1.00 86.19 92 PRO A O 1
ATOM 721 N N . GLY A 1 93 ? -1.380 -2.553 14.216 1.00 84.38 93 GLY A N 1
ATOM 722 C CA . GLY A 1 93 ? -0.500 -1.945 13.235 1.00 84.38 93 GLY A CA 1
ATOM 723 C C . GLY A 1 93 ? 0.919 -1.871 13.780 1.00 84.38 93 GLY A C 1
ATOM 724 O O . GLY A 1 93 ? 1.140 -1.501 14.934 1.00 84.38 93 GLY A O 1
ATOM 725 N N . SER A 1 94 ? 1.881 -2.224 12.940 1.00 82.94 94 SER A N 1
ATOM 726 C CA . SER A 1 94 ? 3.301 -2.159 13.250 1.00 82.94 94 SER A CA 1
ATOM 727 C C . SER A 1 94 ? 4.028 -1.374 12.169 1.00 82.94 94 SER A C 1
ATOM 729 O O . SER A 1 94 ? 3.656 -1.394 10.995 1.00 82.94 94 SER A O 1
ATOM 731 N N . LEU A 1 95 ? 5.079 -0.663 12.574 1.00 84.31 95 LEU A N 1
ATOM 732 C CA . LEU A 1 95 ? 5.980 -0.024 11.627 1.00 84.31 95 LEU A CA 1
ATOM 733 C C . LEU A 1 95 ? 6.871 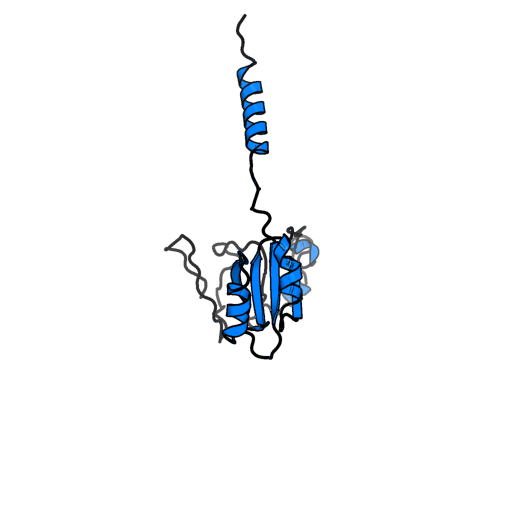-1.098 11.001 1.00 84.31 95 LEU A C 1
ATOM 735 O O . LEU A 1 95 ? 7.615 -1.790 11.700 1.00 84.31 95 LEU A O 1
ATOM 739 N N . LEU A 1 96 ? 6.801 -1.223 9.679 1.00 83.94 96 LEU A N 1
ATOM 740 C CA . LEU A 1 96 ? 7.694 -2.083 8.915 1.00 83.94 96 LEU A CA 1
ATOM 741 C C . LEU A 1 96 ? 8.967 -1.309 8.560 1.00 83.94 96 LEU A C 1
ATOM 743 O O . LEU A 1 96 ? 8.919 -0.133 8.208 1.00 83.94 96 LEU A O 1
ATOM 747 N N . ARG A 1 97 ? 10.120 -1.975 8.671 1.00 83.81 97 ARG A N 1
ATOM 748 C CA . ARG A 1 97 ? 11.413 -1.429 8.237 1.00 83.81 97 ARG A CA 1
ATOM 749 C C . ARG A 1 97 ? 11.719 -1.895 6.819 1.00 83.81 97 ARG A C 1
ATOM 751 O O . ARG A 1 97 ? 11.485 -3.061 6.505 1.00 83.81 97 ARG A O 1
ATOM 758 N N . LEU A 1 98 ? 12.289 -1.002 6.014 1.00 83.81 98 LEU A N 1
ATOM 759 C CA . LEU A 1 98 ? 12.773 -1.315 4.670 1.00 83.81 98 LEU A CA 1
ATOM 760 C C . LEU A 1 98 ? 13.838 -2.416 4.734 1.00 83.81 98 LEU A C 1
ATOM 762 O O . LEU A 1 98 ? 14.702 -2.402 5.614 1.00 83.81 98 LEU A O 1
ATOM 766 N N . ARG A 1 99 ? 13.749 -3.385 3.818 1.00 79.38 99 ARG A N 1
ATOM 767 C CA . ARG A 1 99 ? 14.628 -4.569 3.769 1.00 79.38 99 ARG A CA 1
ATOM 768 C C . ARG A 1 99 ? 15.453 -4.681 2.484 1.00 79.38 99 ARG A C 1
ATOM 770 O O . ARG A 1 99 ? 16.067 -5.714 2.251 1.00 79.38 99 ARG A O 1
ATOM 777 N N . THR A 1 100 ? 15.491 -3.655 1.643 1.00 67.75 100 THR A N 1
ATOM 778 C CA . THR A 1 100 ? 16.197 -3.707 0.356 1.00 67.75 100 THR A CA 1
ATOM 779 C C . THR A 1 100 ? 17.717 -3.679 0.549 1.00 67.75 100 THR A C 1
ATOM 781 O O . THR A 1 100 ? 18.259 -2.677 1.012 1.00 67.75 100 THR A O 1
ATOM 784 N N . THR A 1 101 ? 18.416 -4.764 0.190 1.00 62.31 101 THR A N 1
ATOM 785 C CA . THR A 1 101 ? 19.885 -4.874 0.331 1.00 62.31 101 THR A CA 1
ATOM 786 C C . THR A 1 101 ? 20.668 -4.805 -0.987 1.00 62.31 101 THR A C 1
ATOM 788 O O . THR A 1 101 ? 21.854 -4.484 -0.934 1.00 62.31 101 THR A O 1
ATOM 791 N N . ARG A 1 102 ? 20.044 -5.100 -2.143 1.00 59.19 102 ARG A N 1
ATOM 792 C CA . ARG A 1 102 ? 20.511 -4.910 -3.546 1.00 59.19 102 ARG A CA 1
ATOM 793 C C . ARG A 1 102 ? 19.637 -5.765 -4.481 1.00 59.19 102 ARG A C 1
ATOM 795 O O . ARG A 1 102 ? 19.400 -6.917 -4.140 1.00 59.19 102 ARG A O 1
ATOM 802 N N . SER A 1 103 ? 19.199 -5.254 -5.638 1.00 65.06 103 SER A N 1
ATOM 803 C CA . SER A 1 103 ? 18.211 -5.964 -6.485 1.00 65.06 103 SER A CA 1
ATOM 804 C C . SER A 1 103 ? 18.777 -6.587 -7.769 1.00 65.06 103 SER A C 1
ATOM 806 O O . SER A 1 103 ? 18.430 -7.714 -8.089 1.00 65.06 103 SER A O 1
ATOM 808 N N . TRP A 1 104 ? 19.665 -5.913 -8.506 1.00 62.16 104 TRP A N 1
ATOM 809 C CA . TRP A 1 104 ? 20.064 -6.370 -9.852 1.00 62.16 104 TRP A CA 1
ATOM 810 C C . TRP A 1 104 ? 21.026 -7.565 -9.828 1.00 62.16 104 TRP A C 1
ATOM 812 O O . TRP A 1 104 ? 20.772 -8.584 -10.464 1.00 62.16 104 TRP A O 1
ATOM 822 N N . GLU A 1 105 ? 22.095 -7.465 -9.032 1.00 64.62 105 GLU A N 1
ATOM 823 C CA . GLU A 1 105 ? 23.068 -8.552 -8.830 1.00 64.62 105 GLU A CA 1
ATOM 824 C C . GLU A 1 105 ? 22.416 -9.771 -8.163 1.00 64.62 105 GLU A C 1
ATOM 826 O O . GLU A 1 105 ? 22.776 -10.907 -8.451 1.00 64.62 105 GLU A O 1
ATOM 831 N N . PHE A 1 106 ? 21.414 -9.541 -7.305 1.00 71.12 106 PHE A N 1
ATOM 832 C CA . PHE A 1 106 ? 20.675 -10.599 -6.617 1.00 71.12 106 PHE A CA 1
ATOM 833 C C . PHE A 1 106 ? 19.883 -11.490 -7.584 1.00 71.12 106 PHE A C 1
ATOM 835 O O . PHE A 1 106 ? 19.766 -12.690 -7.349 1.00 71.12 106 PHE A O 1
ATOM 842 N N . LEU A 1 107 ? 19.355 -10.919 -8.671 1.00 76.56 107 LEU A N 1
ATOM 843 C CA . LEU A 1 107 ? 18.542 -11.654 -9.642 1.00 76.56 107 LEU A CA 1
ATOM 844 C C . LEU A 1 107 ? 19.374 -12.373 -10.717 1.00 76.56 107 LEU A C 1
ATOM 846 O O . LEU A 1 107 ? 18.809 -13.140 -11.490 1.00 76.56 107 LEU A O 1
ATOM 850 N N . GLY A 1 108 ? 20.690 -12.130 -10.799 1.00 80.38 108 GLY A N 1
ATOM 851 C CA . GLY A 1 108 ? 21.553 -12.751 -11.814 1.00 80.38 108 GLY A CA 1
ATOM 852 C C . GLY A 1 108 ? 21.192 -12.368 -13.257 1.00 80.38 108 GLY A C 1
ATOM 853 O O . GLY A 1 108 ? 21.472 -13.110 -14.196 1.00 80.38 108 GLY A O 1
ATOM 854 N N . LEU A 1 109 ? 20.535 -11.220 -13.446 1.00 82.25 109 LEU A N 1
ATOM 855 C CA . LEU A 1 109 ? 20.097 -10.741 -14.765 1.00 82.25 109 LEU A CA 1
ATOM 856 C C . LEU A 1 109 ? 21.223 -10.041 -15.536 1.00 82.25 109 LEU A C 1
ATOM 858 O O . LEU A 1 109 ? 21.140 -9.882 -16.752 1.00 82.25 109 LEU A O 1
ATOM 862 N N . VAL A 1 110 ? 22.289 -9.660 -14.829 1.00 81.81 110 VAL A N 1
ATOM 863 C CA . VAL A 1 110 ? 23.498 -9.058 -15.389 1.00 81.81 110 VAL A CA 1
ATOM 864 C C . VAL A 1 110 ? 24.713 -9.787 -14.833 1.00 81.81 110 VAL A C 1
ATOM 866 O O . VAL A 1 110 ? 24.870 -9.906 -13.619 1.00 81.81 110 VAL A O 1
ATOM 869 N N . GLU A 1 111 ? 25.596 -10.228 -15.722 1.00 83.81 111 GLU A N 1
ATOM 870 C CA . GLU A 1 111 ? 26.874 -10.845 -15.386 1.00 83.81 111 GLU A CA 1
ATOM 871 C C . GLU A 1 111 ? 27.990 -10.125 -16.154 1.00 83.81 111 GLU A C 1
ATOM 873 O O . GLU A 1 111 ? 27.910 -9.938 -17.368 1.00 83.81 111 GLU A O 1
ATOM 878 N N . ASN A 1 112 ? 29.032 -9.668 -15.450 1.00 85.19 112 ASN A N 1
ATOM 879 C CA . ASN A 1 112 ? 30.170 -8.948 -16.044 1.00 85.19 112 ASN A CA 1
ATOM 880 C C . ASN A 1 112 ? 29.768 -7.737 -16.918 1.00 85.19 112 ASN A C 1
ATOM 882 O O . ASN A 1 112 ? 30.384 -7.464 -17.949 1.00 85.19 112 ASN A O 1
ATOM 886 N N . GLY A 1 113 ? 28.714 -7.017 -16.517 1.00 81.44 113 GLY A N 1
ATOM 887 C CA . GLY A 1 113 ? 28.204 -5.845 -17.238 1.00 81.44 113 GLY A CA 1
ATOM 888 C C . GLY A 1 113 ? 27.428 -6.171 -18.516 1.00 81.44 113 GLY A C 1
ATOM 889 O O . GLY A 1 113 ? 27.195 -5.275 -19.324 1.00 81.44 113 GLY A O 1
ATOM 890 N N . ARG A 1 114 ? 27.041 -7.436 -18.720 1.00 84.00 114 ARG A N 1
ATOM 891 C CA . ARG A 1 114 ? 26.223 -7.879 -19.853 1.00 84.00 114 ARG A CA 1
ATOM 892 C C . ARG A 1 114 ? 24.960 -8.568 -19.368 1.00 84.00 114 ARG A C 1
ATOM 894 O O . ARG A 1 114 ? 24.973 -9.274 -18.364 1.00 84.00 114 ARG A O 1
ATOM 901 N N . GLU A 1 115 ? 23.879 -8.353 -20.101 1.00 86.88 115 GLU A N 1
ATOM 902 C CA . GLU A 1 115 ? 22.607 -9.032 -19.878 1.00 86.88 115 GLU A CA 1
ATOM 903 C C . GLU A 1 115 ? 22.774 -10.546 -20.049 1.00 86.88 115 GLU A C 1
ATOM 905 O O . GLU A 1 115 ? 23.464 -11.012 -20.963 1.00 86.88 115 GLU A O 1
ATOM 910 N N . THR A 1 116 ? 22.147 -11.322 -19.170 1.00 87.69 116 THR A N 1
ATOM 911 C CA . THR A 1 116 ? 22.145 -12.784 -19.284 1.00 87.69 116 THR A CA 1
ATOM 912 C C . THR A 1 116 ? 21.048 -13.256 -20.247 1.00 87.69 116 THR A C 1
ATOM 914 O O . THR A 1 116 ? 20.100 -12.516 -20.523 1.00 87.69 116 THR A O 1
ATOM 917 N N . PRO A 1 117 ? 21.105 -14.507 -20.749 1.00 87.38 117 PRO A N 1
ATOM 918 C CA . PRO A 1 117 ? 20.034 -15.067 -21.575 1.00 87.38 117 PRO A CA 1
ATOM 919 C C . PRO A 1 117 ? 18.654 -15.031 -20.907 1.00 87.38 117 PRO A C 1
ATOM 921 O O . PRO A 1 117 ? 17.640 -14.960 -21.594 1.00 87.38 117 PRO A O 1
ATOM 924 N N . ALA A 1 118 ? 18.600 -15.056 -19.570 1.00 83.81 118 ALA A N 1
ATOM 925 C CA . ALA A 1 118 ? 17.354 -14.917 -18.820 1.00 83.81 118 ALA A CA 1
ATOM 926 C C . ALA A 1 118 ? 16.696 -13.545 -19.034 1.00 83.81 118 ALA A C 1
ATOM 928 O O . ALA A 1 118 ? 15.474 -13.458 -19.084 1.00 83.81 118 ALA A O 1
ATOM 929 N N . TRP A 1 119 ? 17.498 -12.491 -19.196 1.00 84.44 119 TRP A N 1
ATOM 930 C CA . TRP A 1 119 ? 17.007 -11.151 -19.492 1.00 84.44 119 TRP A CA 1
ATOM 931 C C . TRP A 1 119 ? 16.632 -10.995 -20.967 1.00 84.44 119 TRP A C 1
ATOM 933 O O . TRP A 1 119 ? 15.526 -10.568 -21.277 1.00 84.44 119 TRP A O 1
ATOM 943 N N . SER A 1 120 ? 17.500 -11.414 -21.890 1.00 82.19 120 SER A N 1
ATOM 944 C CA . SER A 1 120 ? 17.255 -11.227 -23.329 1.00 82.19 120 SER A CA 1
ATOM 945 C C . SER A 1 120 ? 16.150 -12.120 -23.905 1.00 82.19 120 SER A C 1
ATOM 947 O O . SER A 1 120 ? 15.561 -11.783 -24.929 1.00 82.19 120 SER A O 1
ATOM 949 N N . SER A 1 121 ? 15.845 -13.250 -23.257 1.00 82.44 121 SER A N 1
ATOM 950 C CA . SER A 1 121 ? 14.700 -14.104 -23.609 1.00 82.44 121 SER A CA 1
ATOM 951 C C . SER A 1 121 ? 13.399 -13.709 -22.908 1.00 82.44 121 SER A C 1
ATOM 953 O O . SER A 1 121 ? 12.349 -14.285 -23.210 1.00 82.44 121 SER A O 1
ATOM 955 N N . ALA A 1 122 ? 13.448 -12.746 -21.979 1.00 79.19 122 ALA A N 1
ATOM 956 C CA . ALA A 1 122 ? 12.261 -12.277 -21.293 1.00 79.19 122 ALA A CA 1
ATOM 957 C C . ALA A 1 122 ? 11.332 -11.587 -22.293 1.00 79.19 122 ALA A C 1
ATOM 959 O O . ALA A 1 122 ? 11.711 -10.675 -23.028 1.00 79.19 122 ALA A O 1
ATOM 960 N N . LYS A 1 123 ? 10.076 -12.019 -22.291 1.00 74.50 123 LYS A N 1
ATOM 961 C CA . LYS A 1 123 ? 8.994 -11.311 -22.958 1.00 74.50 123 LYS A CA 1
ATOM 962 C C . LYS A 1 123 ? 8.619 -10.117 -22.087 1.00 74.50 123 LYS A C 1
ATOM 964 O O . LYS A 1 123 ? 7.790 -10.226 -21.192 1.00 74.50 123 LYS A O 1
ATOM 969 N N . LEU A 1 124 ? 9.339 -9.014 -22.286 1.00 72.50 124 LEU A N 1
ATOM 970 C CA . LEU A 1 124 ? 9.108 -7.738 -21.599 1.00 72.50 124 LEU A CA 1
ATOM 971 C C . LEU A 1 124 ? 7.876 -6.996 -22.156 1.00 72.50 124 LEU A C 1
ATOM 973 O O . LEU A 1 124 ? 7.666 -5.827 -21.844 1.00 72.50 124 LEU A O 1
ATOM 977 N N . ASP A 1 125 ? 7.101 -7.652 -23.021 1.00 65.56 125 ASP A N 1
ATOM 978 C CA . ASP A 1 125 ? 5.928 -7.095 -23.670 1.00 65.56 125 ASP A CA 1
ATOM 979 C C . ASP A 1 125 ? 4.730 -6.978 -22.713 1.00 65.56 125 ASP A C 1
ATOM 981 O O . ASP A 1 125 ? 4.644 -7.568 -21.631 1.00 65.56 125 ASP A O 1
ATOM 985 N N . ALA A 1 126 ? 3.826 -6.087 -23.106 1.00 69.56 126 ALA A N 1
ATOM 986 C CA . ALA A 1 126 ? 2.748 -5.582 -22.283 1.00 69.56 126 ALA A CA 1
ATOM 987 C C . ALA A 1 126 ? 1.629 -6.619 -22.130 1.00 69.56 126 ALA A C 1
ATOM 989 O O . ALA A 1 126 ? 0.824 -6.765 -23.032 1.00 69.56 126 ALA A O 1
ATOM 990 N N . ASP A 1 127 ? 1.583 -7.304 -20.985 1.00 73.75 127 ASP A N 1
ATOM 991 C CA . ASP A 1 127 ? 0.390 -7.993 -20.441 1.00 73.75 127 ASP A CA 1
ATOM 992 C C . ASP A 1 127 ? 0.549 -8.370 -18.948 1.00 73.75 127 ASP A C 1
ATOM 994 O O . ASP A 1 127 ? -0.315 -9.007 -18.342 1.00 73.75 127 ASP A O 1
ATOM 998 N N . THR A 1 128 ? 1.656 -7.964 -18.313 1.00 79.06 128 THR A N 1
ATOM 999 C CA . THR A 1 128 ? 1.935 -8.218 -16.894 1.00 79.06 128 THR A CA 1
ATOM 1000 C C . THR A 1 128 ? 2.015 -6.904 -16.131 1.00 79.06 128 THR A C 1
ATOM 1002 O O . THR A 1 128 ? 2.819 -6.035 -16.453 1.00 79.06 128 THR A O 1
ATOM 1005 N N . ILE A 1 129 ? 1.210 -6.769 -15.075 1.00 80.81 129 ILE A N 1
ATOM 1006 C CA . ILE A 1 129 ? 1.260 -5.619 -14.166 1.00 80.81 129 ILE A CA 1
ATOM 1007 C C . ILE A 1 129 ? 2.004 -6.034 -12.896 1.00 80.81 129 ILE A C 1
ATOM 1009 O O . ILE A 1 129 ? 1.550 -6.914 -12.163 1.00 80.81 129 ILE A O 1
ATOM 1013 N N . ILE A 1 130 ? 3.127 -5.372 -12.615 1.00 84.50 130 ILE A N 1
ATOM 1014 C CA . ILE A 1 130 ? 3.898 -5.563 -11.381 1.00 84.50 130 ILE A CA 1
ATOM 1015 C C . ILE A 1 130 ? 3.519 -4.455 -10.394 1.00 84.50 130 ILE A C 1
ATOM 1017 O O . ILE A 1 130 ? 3.826 -3.285 -10.602 1.00 84.50 130 ILE A O 1
ATOM 1021 N N . GLY A 1 131 ? 2.846 -4.823 -9.303 1.00 87.44 131 GLY A N 1
ATOM 1022 C CA . GLY A 1 131 ? 2.552 -3.903 -8.206 1.00 87.44 131 GLY A CA 1
ATOM 1023 C C . GLY A 1 131 ? 3.735 -3.795 -7.246 1.00 87.44 131 GLY A C 1
ATOM 1024 O O . GLY A 1 131 ? 4.081 -4.780 -6.596 1.00 87.44 131 GLY A O 1
ATOM 1025 N N . ASN A 1 132 ? 4.328 -2.606 -7.125 1.00 87.50 132 ASN A N 1
ATOM 1026 C CA . ASN A 1 132 ? 5.400 -2.33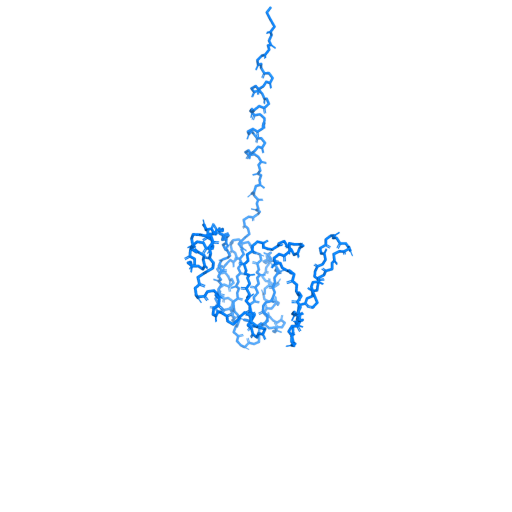7 -6.167 1.00 87.50 132 ASN A CA 1
ATOM 1027 C C . ASN A 1 132 ? 4.863 -1.571 -4.948 1.00 87.50 132 ASN A C 1
ATOM 1029 O O . ASN A 1 132 ? 4.355 -0.460 -5.091 1.00 87.50 132 ASN A O 1
ATOM 1033 N N . ILE A 1 133 ? 4.987 -2.154 -3.753 1.00 89.19 133 ILE A N 1
ATOM 1034 C CA . ILE A 1 133 ? 4.638 -1.502 -2.482 1.00 89.19 133 ILE A CA 1
ATOM 1035 C C . ILE A 1 133 ? 5.945 -1.164 -1.766 1.00 89.19 133 ILE A C 1
ATOM 1037 O O . ILE A 1 133 ? 6.484 -1.980 -1.022 1.00 89.19 133 ILE A O 1
ATOM 1041 N N . ASP A 1 134 ? 6.448 0.040 -2.016 1.00 87.62 134 ASP A N 1
ATOM 1042 C CA . ASP A 1 134 ? 7.686 0.562 -1.432 1.00 87.62 134 ASP A CA 1
ATOM 1043 C C . ASP A 1 134 ? 7.489 2.041 -1.037 1.00 87.62 134 ASP A C 1
ATOM 1045 O O . ASP A 1 134 ? 6.367 2.531 -0.909 1.00 87.62 134 ASP A O 1
ATOM 1049 N N . THR A 1 135 ? 8.582 2.762 -0.833 1.00 86.69 135 THR A N 1
ATOM 1050 C CA . THR A 1 135 ? 8.661 4.193 -0.531 1.00 86.69 135 THR A CA 1
ATOM 1051 C C . THR A 1 135 ? 8.275 5.104 -1.694 1.00 86.69 135 THR A C 1
ATOM 1053 O O . THR A 1 135 ? 8.073 6.297 -1.480 1.00 86.69 135 THR A O 1
ATOM 1056 N N . GLY A 1 136 ? 8.152 4.556 -2.902 1.00 86.81 136 GLY A N 1
ATOM 1057 C CA . GLY A 1 136 ? 7.808 5.288 -4.115 1.00 86.81 136 GLY A CA 1
ATOM 1058 C C . GLY A 1 136 ? 8.792 5.011 -5.245 1.00 86.81 136 GLY A C 1
ATOM 1059 O O . GLY A 1 136 ? 9.608 4.092 -5.178 1.00 86.81 136 GLY A O 1
ATOM 1060 N N . VAL A 1 137 ? 8.690 5.813 -6.298 1.00 86.00 137 VAL A N 1
ATOM 1061 C CA . VAL A 1 137 ? 9.596 5.821 -7.452 1.00 86.00 137 VAL A CA 1
ATOM 1062 C C . VAL A 1 137 ? 9.894 7.268 -7.840 1.00 86.00 137 VAL A C 1
ATOM 1064 O O . VAL A 1 137 ? 9.167 8.170 -7.428 1.00 86.00 137 VAL A O 1
ATOM 1067 N N . TRP A 1 138 ? 10.941 7.485 -8.637 1.00 87.06 138 TRP A N 1
ATOM 1068 C CA . TRP A 1 138 ? 11.181 8.755 -9.329 1.00 87.06 138 TRP A CA 1
ATOM 1069 C C . TRP A 1 138 ? 10.568 8.679 -10.729 1.00 87.06 138 TRP A C 1
ATOM 1071 O O . TRP A 1 138 ? 11.234 8.157 -11.629 1.00 87.06 138 TRP A O 1
ATOM 1081 N N . PRO A 1 139 ? 9.315 9.126 -10.925 1.00 84.12 139 PRO A N 1
ATOM 1082 C CA . PRO A 1 139 ? 8.626 8.970 -12.204 1.00 84.12 139 PRO A CA 1
ATOM 1083 C C . PRO A 1 139 ? 9.299 9.731 -13.357 1.00 84.12 139 PRO A C 1
ATOM 1085 O O . PRO A 1 139 ? 9.114 9.363 -14.508 1.00 84.12 139 PRO A O 1
ATOM 1088 N N . GLU A 1 140 ? 10.115 10.748 -13.073 1.00 83.75 140 GLU A N 1
ATOM 1089 C CA . GLU A 1 140 ? 10.859 11.517 -14.079 1.00 83.75 140 GLU A CA 1
ATOM 1090 C C . GLU A 1 140 ? 12.115 10.793 -14.588 1.00 83.75 140 GLU A C 1
ATOM 1092 O O . GLU A 1 140 ? 12.751 11.241 -15.545 1.00 83.75 140 GLU A O 1
ATOM 1097 N N . SER A 1 141 ? 12.522 9.699 -13.935 1.00 88.12 141 SER A N 1
ATOM 1098 C CA . SER A 1 141 ? 13.672 8.915 -14.378 1.00 88.12 141 SER A CA 1
ATOM 1099 C C . SER A 1 141 ? 13.402 8.288 -15.743 1.00 88.12 141 SER A C 1
ATOM 1101 O O . SER A 1 141 ? 12.349 7.700 -15.979 1.00 88.12 141 SER A O 1
ATOM 1103 N N . GLN A 1 142 ? 14.409 8.319 -16.619 1.00 87.00 142 GLN A N 1
ATOM 1104 C CA . GLN A 1 142 ? 14.351 7.694 -17.941 1.00 87.00 142 GLN A CA 1
ATOM 1105 C C . GLN A 1 142 ? 14.008 6.194 -17.883 1.00 87.00 142 GLN A C 1
ATOM 1107 O O . GLN A 1 142 ? 13.420 5.665 -18.819 1.00 87.00 142 GLN A O 1
ATOM 1112 N N . SER A 1 143 ? 14.317 5.506 -16.778 1.00 85.81 143 SER A N 1
ATOM 1113 C CA . SER A 1 143 ? 13.968 4.090 -16.593 1.00 85.81 143 SER A CA 1
ATOM 1114 C C . SER A 1 143 ? 12.462 3.824 -16.489 1.00 85.81 143 SER A C 1
ATOM 1116 O O . SER A 1 143 ? 12.056 2.672 -16.599 1.00 85.81 143 SER A O 1
ATOM 1118 N N . PHE A 1 144 ? 11.650 4.860 -16.256 1.00 85.88 144 PHE A N 1
ATOM 1119 C CA . PHE A 1 144 ? 10.190 4.782 -16.221 1.00 85.88 144 PHE A CA 1
ATOM 1120 C C . PHE A 1 144 ? 9.542 5.441 -17.447 1.00 85.88 144 PHE A C 1
ATOM 1122 O O . PHE A 1 144 ? 8.356 5.752 -17.393 1.00 85.88 144 PHE A O 1
ATOM 1129 N N . GLN A 1 145 ? 10.281 5.660 -18.542 1.00 85.12 145 GLN A N 1
ATOM 1130 C CA . GLN A 1 145 ? 9.663 6.062 -19.809 1.00 85.12 145 GLN A CA 1
ATOM 1131 C C . GLN A 1 145 ? 8.700 4.974 -20.296 1.00 85.12 145 GLN A C 1
ATOM 1133 O O . GLN A 1 145 ? 8.978 3.779 -20.208 1.00 85.12 145 GLN A O 1
ATOM 1138 N N . ASP A 1 146 ? 7.551 5.411 -20.786 1.00 82.88 146 ASP A N 1
ATOM 1139 C CA . ASP A 1 146 ? 6.404 4.605 -21.195 1.00 82.88 146 ASP A CA 1
ATOM 1140 C C . ASP A 1 146 ? 6.297 4.467 -22.720 1.00 82.88 146 ASP A C 1
ATOM 1142 O O . ASP A 1 146 ? 5.241 4.116 -23.242 1.00 82.88 146 ASP A O 1
ATOM 1146 N N . ASP A 1 147 ? 7.381 4.733 -23.453 1.00 83.75 147 ASP A N 1
ATOM 1147 C CA . ASP A 1 147 ? 7.408 4.650 -24.912 1.00 83.75 147 ASP A CA 1
ATOM 1148 C C . ASP A 1 147 ? 6.947 3.264 -25.397 1.00 83.75 147 ASP A C 1
ATOM 1150 O O . ASP A 1 147 ? 7.571 2.238 -25.131 1.00 83.75 147 ASP A O 1
ATOM 1154 N N . GLY A 1 148 ? 5.836 3.234 -26.138 1.00 81.00 148 GLY A N 1
ATOM 1155 C CA . GLY A 1 148 ? 5.244 1.995 -26.656 1.00 81.00 148 GLY A CA 1
ATOM 1156 C C . GLY A 1 148 ? 4.369 1.227 -25.659 1.00 81.00 148 GLY A C 1
ATOM 1157 O O . GLY A 1 148 ? 3.806 0.197 -26.032 1.00 81.00 148 GLY A O 1
ATOM 1158 N N . LEU A 1 149 ? 4.209 1.732 -24.434 1.00 80.31 149 LEU A N 1
ATOM 1159 C CA . LEU A 1 149 ? 3.236 1.261 -23.452 1.00 80.31 149 LEU A CA 1
ATOM 1160 C C . LEU A 1 149 ? 2.012 2.187 -23.449 1.00 80.31 149 LEU A C 1
ATOM 1162 O O . LEU A 1 149 ? 2.070 3.340 -23.866 1.00 80.31 149 LEU A O 1
ATOM 1166 N N . GLY A 1 150 ? 0.875 1.658 -23.011 1.00 79.25 150 GLY A N 1
ATOM 1167 C CA . GLY A 1 150 ? -0.319 2.456 -22.763 1.00 79.25 150 GLY A CA 1
ATOM 1168 C C . GLY A 1 150 ? -0.978 2.032 -21.463 1.00 79.25 150 GLY A C 1
ATOM 1169 O O . GLY A 1 150 ? -0.756 0.917 -20.977 1.00 79.25 150 GLY A O 1
ATOM 1170 N N . VAL A 1 151 ? -1.817 2.904 -20.908 1.00 81.00 151 VAL A N 1
ATOM 1171 C CA . VAL A 1 151 ? -2.590 2.587 -19.702 1.00 81.00 151 VAL A CA 1
ATOM 1172 C C . VAL A 1 151 ? -3.419 1.301 -19.900 1.00 81.00 151 VAL A C 1
ATOM 1174 O O . VAL A 1 151 ? -4.238 1.232 -20.824 1.00 81.00 151 VAL A O 1
ATOM 1177 N N . PRO A 1 152 ? -3.273 0.287 -19.018 1.00 82.12 152 PRO A N 1
ATOM 1178 C CA . PRO A 1 152 ? -4.028 -0.957 -19.114 1.00 82.12 152 PRO A CA 1
ATOM 1179 C C . PRO A 1 152 ? -5.546 -0.746 -19.128 1.00 82.12 152 PRO A C 1
ATOM 1181 O O . PRO A 1 152 ? -6.095 0.069 -18.377 1.00 82.12 152 PRO A O 1
ATOM 1184 N N . THR A 1 153 ? -6.248 -1.549 -19.933 1.00 83.12 153 THR A N 1
ATOM 1185 C CA . THR A 1 153 ? -7.714 -1.500 -20.022 1.00 83.12 153 THR A CA 1
ATOM 1186 C C . THR A 1 153 ? -8.329 -1.830 -18.659 1.00 83.12 153 THR A C 1
ATOM 1188 O O . THR A 1 153 ? -8.189 -2.939 -18.152 1.00 83.12 153 THR A O 1
ATOM 1191 N N . GLY A 1 154 ? -9.022 -0.862 -18.054 1.00 82.62 154 GLY A N 1
ATOM 1192 C CA . GLY A 1 154 ? -9.642 -1.017 -16.734 1.00 82.62 154 GLY A CA 1
ATOM 1193 C C . GLY A 1 154 ? -8.810 -0.502 -15.557 1.00 82.62 154 GLY A C 1
ATOM 1194 O O . GLY A 1 154 ? -9.252 -0.649 -14.413 1.00 82.62 154 GLY A O 1
ATOM 1195 N N . TRP A 1 155 ? -7.660 0.135 -15.803 1.00 83.69 155 TRP A N 1
ATOM 1196 C CA . TRP A 1 155 ? -6.949 0.892 -14.773 1.00 83.69 155 TRP A CA 1
ATOM 1197 C C . TRP A 1 155 ? -7.852 1.987 -14.183 1.00 83.69 155 TRP A C 1
ATOM 1199 O O . TRP A 1 155 ? -8.455 2.776 -14.909 1.00 83.69 155 TRP A O 1
ATOM 1209 N N . ARG A 1 156 ? -7.964 2.023 -12.850 1.00 84.19 156 ARG A N 1
ATOM 1210 C CA . ARG A 1 156 ? -8.780 3.006 -12.103 1.00 84.19 156 ARG A CA 1
ATOM 1211 C C . ARG A 1 156 ? -7.941 3.962 -11.257 1.00 84.19 156 ARG A C 1
ATOM 1213 O O . ARG A 1 156 ? -8.492 4.675 -10.422 1.00 84.19 156 ARG A O 1
ATOM 1220 N N . GLY A 1 157 ? -6.619 3.926 -11.416 1.00 83.06 157 GLY A N 1
ATOM 1221 C CA . GLY A 1 157 ? -5.728 4.849 -10.725 1.00 83.06 157 GLY A CA 1
ATOM 1222 C C . GLY A 1 157 ? -5.883 6.269 -11.262 1.00 83.06 157 GLY A C 1
ATOM 1223 O O . GLY A 1 157 ? -6.317 6.481 -12.394 1.00 83.06 157 GLY A O 1
ATOM 1224 N N . VAL A 1 158 ? -5.521 7.244 -10.436 1.00 83.75 158 VAL A N 1
ATOM 1225 C CA . VAL A 1 158 ? -5.485 8.659 -10.812 1.00 83.75 158 VAL A CA 1
ATOM 1226 C C . VAL A 1 158 ? -4.039 9.093 -11.013 1.00 83.75 158 VAL A C 1
ATOM 1228 O O . VAL A 1 158 ? -3.139 8.594 -10.339 1.00 83.75 158 VAL A O 1
ATOM 1231 N N . CYS A 1 159 ? -3.823 10.032 -11.931 1.00 84.94 159 CYS A N 1
ATOM 1232 C CA . CYS A 1 159 ? -2.557 10.741 -12.020 1.00 84.94 159 CYS A CA 1
ATOM 1233 C C . CYS A 1 159 ? -2.411 11.671 -10.808 1.00 84.94 159 CYS A C 1
ATOM 1235 O O . CYS A 1 159 ? -3.025 12.741 -10.777 1.00 84.94 159 CYS A O 1
ATOM 1237 N N . ASP A 1 160 ? -1.639 11.248 -9.807 1.00 85.62 160 ASP A N 1
ATOM 1238 C CA . ASP A 1 160 ? -1.307 12.082 -8.655 1.00 85.62 160 ASP A CA 1
ATOM 1239 C C . ASP A 1 160 ? -0.155 13.027 -9.018 1.00 85.62 160 ASP A C 1
ATOM 1241 O O . ASP A 1 160 ? 0.948 12.591 -9.340 1.00 85.62 160 ASP A O 1
ATOM 1245 N N . ARG A 1 161 ? -0.435 14.331 -8.998 1.00 86.25 161 ARG A N 1
ATOM 1246 C CA . ARG A 1 161 ? 0.539 15.390 -9.306 1.00 86.25 161 ARG A CA 1
ATOM 1247 C C . ARG A 1 161 ? 1.254 15.921 -8.064 1.00 86.25 161 ARG A C 1
ATOM 1249 O O . ARG A 1 161 ? 2.121 16.785 -8.181 1.00 86.25 161 ARG A O 1
ATOM 1256 N N . GLY A 1 162 ? 0.882 15.449 -6.874 1.00 85.88 162 GLY A N 1
ATOM 1257 C CA . GLY A 1 162 ? 1.399 15.975 -5.618 1.00 85.88 162 GLY A CA 1
ATOM 1258 C C . GLY A 1 162 ? 1.320 17.505 -5.571 1.00 85.88 162 GLY A C 1
ATOM 1259 O O . GLY A 1 162 ? 0.274 18.101 -5.828 1.00 85.88 162 GLY A O 1
ATOM 1260 N N . SER A 1 163 ? 2.446 18.145 -5.253 1.00 88.38 163 SER A N 1
ATOM 1261 C CA . SER A 1 163 ? 2.576 19.607 -5.204 1.00 88.38 163 SER A CA 1
ATOM 1262 C C . SER A 1 163 ? 3.050 20.250 -6.511 1.00 88.38 163 SER A C 1
ATOM 1264 O O . SER A 1 163 ? 3.120 21.477 -6.566 1.00 88.38 163 SER A O 1
ATOM 1266 N N . ASP A 1 164 ? 3.412 19.468 -7.531 1.00 86.75 164 ASP A N 1
ATOM 1267 C CA . ASP A 1 164 ? 3.898 19.991 -8.809 1.00 86.75 164 ASP A CA 1
ATOM 1268 C C . ASP A 1 164 ? 2.767 19.995 -9.855 1.00 86.75 164 ASP A C 1
ATOM 1270 O O . ASP A 1 164 ? 2.451 18.963 -10.451 1.00 86.75 164 ASP A O 1
ATOM 1274 N N . PRO A 1 165 ? 2.154 21.157 -10.145 1.00 86.62 165 PRO A N 1
ATOM 1275 C CA . PRO A 1 165 ? 1.073 21.237 -11.121 1.00 86.62 165 PRO A CA 1
ATOM 1276 C C . PRO A 1 165 ? 1.534 20.966 -12.561 1.00 86.62 165 PRO A C 1
ATOM 1278 O O . PRO A 1 165 ? 0.686 20.757 -13.433 1.00 86.62 165 PRO A O 1
ATOM 1281 N N . THR A 1 166 ? 2.844 20.994 -12.827 1.00 89.38 166 THR A N 1
ATOM 1282 C CA . THR A 1 166 ? 3.422 20.754 -14.154 1.00 89.38 166 THR A CA 1
ATOM 1283 C C . THR A 1 166 ? 3.697 19.278 -14.426 1.00 89.38 166 THR A C 1
ATOM 1285 O O . THR A 1 166 ? 3.863 18.907 -15.593 1.00 89.38 166 THR A O 1
ATOM 1288 N N . PHE A 1 167 ? 3.664 18.435 -13.386 1.00 87.12 167 PHE A N 1
ATOM 1289 C CA . PHE A 1 167 ? 3.893 17.003 -13.500 1.00 87.12 167 PHE A CA 1
ATOM 1290 C C . PHE A 1 167 ? 2.882 16.341 -14.444 1.00 87.12 167 PHE A C 1
ATOM 1292 O O . PHE A 1 167 ? 1.660 16.546 -14.368 1.00 87.12 167 PHE A O 1
ATOM 1299 N N . ARG A 1 168 ? 3.409 15.519 -15.352 1.00 85.12 168 ARG A N 1
ATOM 1300 C CA . ARG A 1 168 ? 2.629 14.728 -16.301 1.00 85.12 168 ARG A CA 1
ATOM 1301 C C . ARG A 1 168 ? 2.893 13.264 -16.013 1.00 85.12 168 ARG A C 1
ATOM 1303 O O . ARG A 1 168 ? 4.020 12.815 -16.159 1.00 85.12 168 ARG A O 1
ATOM 1310 N N . CYS A 1 169 ? 1.849 12.537 -15.640 1.00 82.12 169 CYS A N 1
ATOM 1311 C CA . CYS A 1 169 ? 1.947 11.091 -15.582 1.00 82.12 169 CYS A CA 1
ATOM 1312 C C . CYS A 1 169 ? 2.141 10.509 -16.978 1.00 82.12 169 CYS A C 1
ATOM 1314 O O . CYS A 1 169 ? 1.658 11.069 -17.970 1.00 82.12 169 CYS A O 1
ATOM 1316 N N . ASN A 1 170 ? 2.780 9.348 -16.990 1.00 79.00 170 ASN A N 1
ATOM 1317 C CA . ASN A 1 170 ? 2.838 8.440 -18.122 1.00 79.00 170 ASN A CA 1
ATOM 1318 C C . ASN A 1 170 ? 1.420 8.124 -18.645 1.00 79.00 170 ASN A C 1
ATOM 1320 O O . ASN A 1 170 ? 0.441 8.156 -17.884 1.00 79.00 170 ASN A O 1
ATOM 1324 N N . LYS A 1 171 ? 1.319 7.905 -19.952 1.00 67.25 171 LYS A N 1
ATOM 1325 C CA . LYS A 1 171 ? 0.102 7.682 -20.736 1.00 67.25 171 LYS A CA 1
ATOM 1326 C C . LYS A 1 171 ? -0.205 6.205 -20.971 1.00 67.25 171 LYS A C 1
ATOM 1328 O O . LYS A 1 171 ? 0.641 5.332 -20.708 1.00 67.25 171 LYS A O 1
#